Protein AF-A0A522ND34-F1 (afdb_monomer)

Solvent-accessible surface area (backbone atoms only — not comparable to full-atom values): 6426 Å² total; per-residue (Å²): 115,77,52,74,50,92,49,44,45,64,51,68,48,79,47,80,40,76,36,78,32,82,89,77,72,43,66,43,80,69,28,25,35,38,32,30,44,32,36,38,27,43,99,54,80,73,44,78,49,78,50,75,49,71,75,40,68,50,50,76,80,48,94,95,39,70,46,55,101,71,50,59,46,53,52,48,35,51,52,48,54,54,47,34,64,76,69,64,59,66,61,45,68,93,61,79,73,70,75,72,90,78,75,83,136

Radius of gyration: 18.34 Å; Cα contacts (8 Å, |Δi|>4): 161; chains: 1; bounding box: 63×21×41 Å

Nearest PDB structures (foldseek):
  6kgw-assembly1_A  TM=7.312E-01  e=8.233E-05  Mycobacterium tuberculosis H37Rv
  6kgu-assembly1_A  TM=7.080E-01  e=2.213E-04  Mycobacterium tuberculosis H37Rv
  6kgh-assembly1_A  TM=7.308E-01  e=3.523E-04  Mycobacterium tuberculosis H37Rv
  8bh1-assembly1_B  TM=7.938E-01  e=4.398E-02  Pseudomonas aeruginosa PAO1
  4kqr-assembly1_A  TM=7.045E-01  e=1.297E-02  Pseudomonas aeruginosa PAO1

Sequence (105 aa):
AATRIPGYLVGGKTGTAQIWDPKANDWMPNTLNLSFVGFVGQDQPQAIIALRLTHVTPKVLGQGVLDYPIGHDALFRRIAVDTIAALGIPPQGPGPSGPTASGQP

Secondary structure (DSSP, 8-state):
-TT--TTSEEEEEEEEEEEEETTTTEEEEEEEEEEEEEEEESSSEEEEEEEEEEEE--EEEETTEEE-SS-HHHHHHHHHHHHHHHHT-PPPP----S-------

Foldseek 3Di:
DLQDDPLKDKDWDKDKAFDQDVVVRGTDPQFIKIWIWIAIAAPDGPDIDIDIDGRFRFDDPDDVDTHGPDDNSNVNNV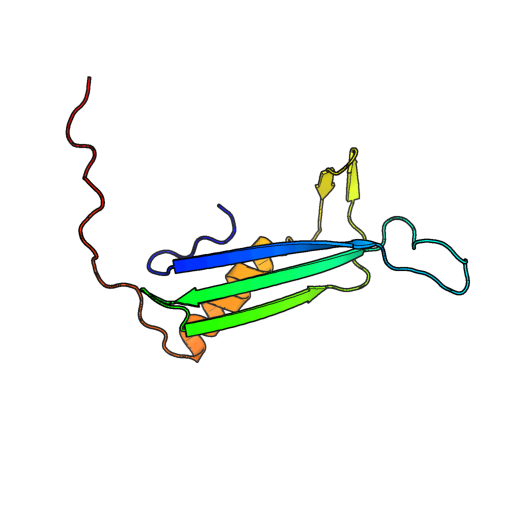VNVVVCVVVVGDGHDPDPPPDDPPDDD

Mean predicted aligned error: 7.37 Å

Structure (mmCIF, N/CA/C/O backbone):
data_AF-A0A522ND34-F1
#
_entry.id   AF-A0A522ND34-F1
#
loop_
_atom_site.group_PDB
_atom_site.id
_atom_site.type_symbol
_atom_site.label_atom_id
_atom_site.label_alt_id
_atom_site.label_comp_id
_atom_site.label_asym_id
_atom_site.label_entity_id
_atom_site.label_seq_id
_atom_site.pdbx_PDB_ins_code
_atom_site.Cartn_x
_atom_site.Cartn_y
_atom_site.Cartn_z
_atom_site.occupancy
_atom_site.B_iso_or_equiv
_atom_site.auth_seq_id
_atom_site.auth_comp_id
_atom_site.auth_asym_id
_atom_site.auth_atom_id
_atom_site.pdbx_PDB_model_num
ATOM 1 N N . ALA A 1 1 ? -14.475 0.864 -3.672 1.00 54.78 1 ALA A N 1
ATOM 2 C CA . ALA A 1 1 ? -13.145 1.483 -3.497 1.00 54.78 1 ALA A CA 1
ATOM 3 C C . ALA A 1 1 ? -12.223 0.447 -2.865 1.00 54.78 1 ALA A C 1
ATOM 5 O O . ALA A 1 1 ? -12.505 0.019 -1.752 1.00 54.78 1 ALA A O 1
ATOM 6 N N . ALA A 1 2 ? -11.221 -0.046 -3.593 1.00 75.31 2 ALA A N 1
ATOM 7 C CA . ALA A 1 2 ? -10.505 -1.294 -3.298 1.00 75.31 2 ALA A CA 1
ATOM 8 C C . ALA A 1 2 ? -9.767 -1.363 -1.941 1.00 75.31 2 ALA A C 1
ATOM 10 O O . ALA A 1 2 ? -9.433 -2.449 -1.477 1.00 75.31 2 ALA A O 1
ATOM 11 N N . THR A 1 3 ? -9.589 -0.230 -1.260 1.00 87.31 3 THR A N 1
ATOM 12 C CA . THR A 1 3 ? -8.953 -0.128 0.064 1.00 87.31 3 THR A CA 1
ATOM 13 C C . THR A 1 3 ? -9.934 -0.021 1.235 1.00 87.31 3 THR A C 1
ATOM 15 O O . THR A 1 3 ? -9.504 0.035 2.382 1.00 87.31 3 THR A O 1
ATOM 18 N N . ARG A 1 4 ? -11.253 -0.000 0.990 1.00 91.31 4 ARG A N 1
ATOM 19 C CA . ARG A 1 4 ? -12.262 0.171 2.050 1.00 91.31 4 ARG A CA 1
ATOM 20 C C . ARG A 1 4 ? -12.248 -1.002 3.039 1.00 91.31 4 ARG A C 1
ATOM 22 O O . ARG A 1 4 ? -12.373 -2.166 2.642 1.00 91.31 4 ARG A O 1
ATOM 29 N N . ILE A 1 5 ? -12.215 -0.673 4.330 1.00 94.75 5 ILE A N 1
ATOM 30 C CA . ILE A 1 5 ? -12.387 -1.612 5.443 1.00 94.75 5 ILE A CA 1
ATOM 31 C C . ILE A 1 5 ? -13.608 -1.145 6.255 1.00 94.75 5 ILE A C 1
ATOM 33 O O . ILE A 1 5 ? -13.587 -0.033 6.780 1.00 94.75 5 ILE A O 1
ATOM 37 N N . PRO A 1 6 ? -14.711 -1.917 6.306 1.00 92.69 6 PRO A N 1
ATOM 38 C CA . PRO A 1 6 ? -15.898 -1.530 7.068 1.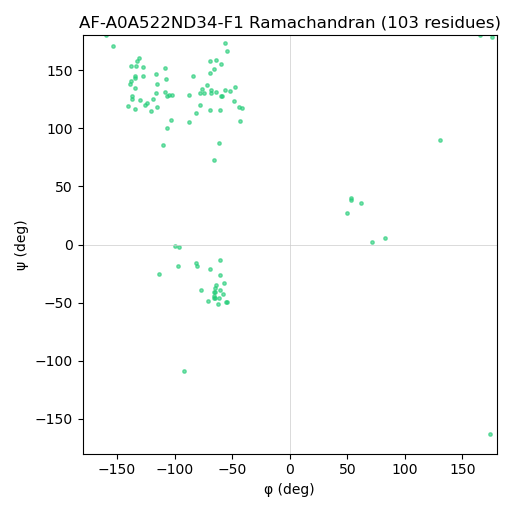00 92.69 6 PRO A CA 1
ATOM 39 C C . PRO A 1 6 ? -15.567 -1.272 8.542 1.00 92.69 6 PRO A C 1
ATOM 41 O O . PRO A 1 6 ? -14.893 -2.088 9.159 1.00 92.69 6 PRO A O 1
ATOM 44 N N . GLY A 1 7 ? -16.057 -0.159 9.090 1.00 93.25 7 GLY A N 1
ATOM 45 C CA . GLY A 1 7 ? -15.817 0.218 10.486 1.00 93.25 7 GLY A CA 1
ATOM 46 C C . GLY A 1 7 ? -14.479 0.914 10.744 1.00 93.25 7 GLY A C 1
ATOM 47 O O . GLY A 1 7 ? -14.178 1.181 11.895 1.00 93.25 7 GLY A O 1
ATOM 48 N N . TYR A 1 8 ? -13.682 1.233 9.721 1.00 95.44 8 TYR A N 1
ATOM 49 C CA . TYR A 1 8 ? -12.401 1.923 9.898 1.00 95.44 8 TYR A CA 1
ATOM 50 C C . TYR A 1 8 ? -12.251 3.064 8.894 1.00 95.44 8 TYR A C 1
ATOM 52 O O . TYR A 1 8 ? -12.639 2.932 7.728 1.00 95.44 8 TYR A O 1
ATOM 60 N N . LEU A 1 9 ? -11.634 4.168 9.322 1.00 94.62 9 LEU A N 1
ATOM 61 C CA . LEU A 1 9 ? -11.093 5.141 8.383 1.00 94.62 9 LEU A CA 1
ATOM 62 C C . LEU A 1 9 ? -9.820 4.583 7.776 1.00 94.62 9 LEU A C 1
ATOM 64 O O . LEU A 1 9 ? -8.915 4.112 8.467 1.00 94.62 9 LEU A O 1
ATOM 68 N N . VAL A 1 10 ? -9.775 4.663 6.453 1.00 95.88 10 VAL A N 1
ATOM 69 C CA . VAL A 1 10 ? -8.628 4.273 5.652 1.00 95.88 10 VAL A CA 1
ATOM 70 C C 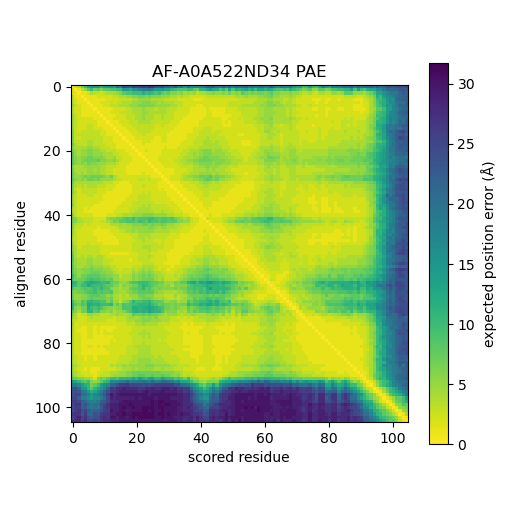. VAL A 1 10 ? -8.323 5.419 4.710 1.00 95.88 10 VAL A C 1
ATOM 72 O O . VAL A 1 10 ? -9.182 5.846 3.938 1.00 95.88 10 VAL A O 1
ATOM 75 N N . GLY A 1 11 ? -7.089 5.899 4.762 1.00 93.44 11 GLY A N 1
ATOM 76 C CA . GLY A 1 11 ? -6.574 6.902 3.845 1.00 93.44 11 GLY A CA 1
ATOM 77 C C . GLY A 1 11 ? -5.202 6.493 3.340 1.00 93.44 11 GLY A C 1
ATOM 78 O O . GLY A 1 11 ? -4.478 5.753 4.002 1.00 93.44 11 GLY A O 1
ATOM 79 N N . GLY A 1 12 ? -4.833 6.960 2.155 1.00 94.19 12 GLY A N 1
ATOM 80 C CA . GLY A 1 12 ? -3.503 6.705 1.627 1.00 94.19 12 GLY A CA 1
ATOM 81 C C . GLY A 1 12 ? -3.373 7.006 0.151 1.00 94.19 12 GLY A C 1
ATOM 82 O O . GLY A 1 12 ? -4.320 7.440 -0.511 1.00 94.19 12 GLY A O 1
ATOM 83 N N . LYS A 1 13 ? -2.165 6.781 -0.356 1.00 94.31 1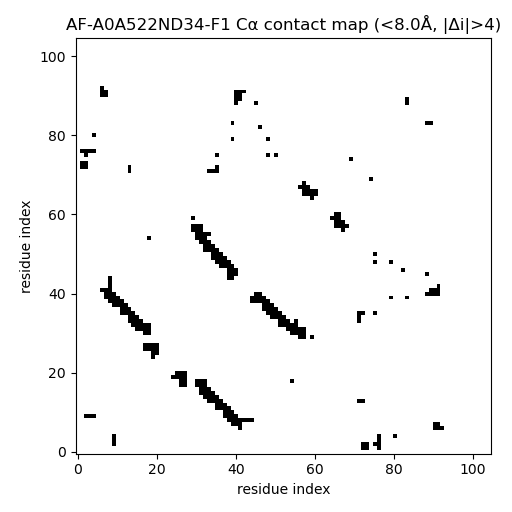3 LYS A N 1
ATOM 84 C CA . LYS A 1 13 ? -1.802 7.104 -1.724 1.00 94.31 13 LYS A CA 1
ATOM 85 C C . LYS A 1 13 ? -0.954 6.006 -2.343 1.00 94.31 13 LYS A C 1
ATOM 87 O O . LYS A 1 13 ? -0.026 5.475 -1.735 1.00 94.31 13 LYS A O 1
ATOM 92 N N . THR A 1 14 ? -1.285 5.718 -3.594 1.00 93.19 14 THR A N 1
ATOM 93 C CA . THR A 1 14 ? -0.527 4.844 -4.483 1.00 93.19 14 THR A CA 1
ATOM 94 C C . THR A 1 14 ? 0.602 5.616 -5.161 1.00 93.19 14 THR A C 1
ATOM 96 O O . THR A 1 14 ? 0.437 6.794 -5.511 1.00 93.19 14 THR A O 1
ATOM 99 N N . GLY A 1 15 ? 1.726 4.933 -5.368 1.00 91.81 15 GLY A N 1
ATOM 100 C CA . GLY A 1 15 ? 2.870 5.394 -6.142 1.00 91.81 15 GLY A CA 1
ATOM 101 C C . GLY A 1 15 ? 3.273 4.370 -7.202 1.00 91.81 15 GLY A C 1
ATOM 102 O O . GLY A 1 15 ? 3.163 3.156 -7.014 1.00 91.81 15 GLY A O 1
ATOM 103 N N . THR A 1 16 ? 3.728 4.871 -8.344 1.00 92.00 16 THR A N 1
ATOM 104 C CA . THR A 1 16 ? 4.234 4.074 -9.463 1.00 92.00 16 THR A CA 1
ATOM 105 C C . THR A 1 16 ? 5.431 4.811 -10.031 1.00 92.00 16 THR A C 1
ATOM 107 O O . THR A 1 16 ? 5.305 5.966 -10.428 1.00 92.00 16 THR A O 1
ATOM 110 N N . ALA A 1 17 ? 6.597 4.174 -10.007 1.00 93.94 17 ALA A N 1
ATOM 111 C CA . ALA A 1 17 ? 7.849 4.795 -10.410 1.00 93.94 17 ALA A CA 1
ATOM 112 C C . ALA A 1 17 ? 8.644 3.862 -11.318 1.00 93.94 17 ALA A C 1
ATOM 114 O O . ALA A 1 17 ? 8.804 2.678 -11.016 1.00 93.94 17 ALA A O 1
ATOM 115 N N . GLN A 1 18 ? 9.170 4.411 -12.409 1.00 94.62 18 GLN A N 1
ATOM 116 C CA . GLN A 1 18 ? 10.154 3.724 -13.238 1.00 94.62 18 GLN A CA 1
ATOM 117 C C . GLN A 1 18 ? 11.457 3.528 -12.453 1.00 94.62 18 GLN A C 1
ATOM 119 O O . GLN A 1 18 ? 11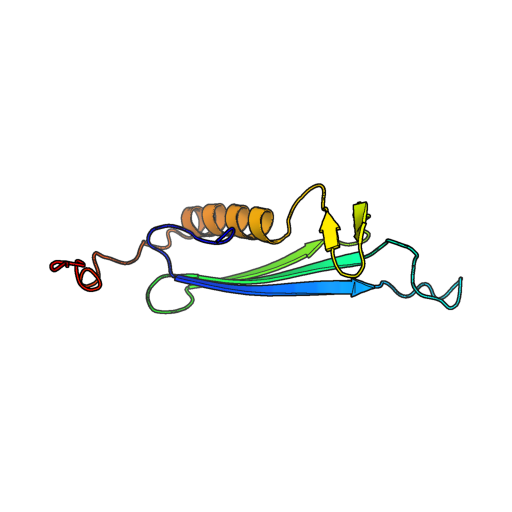.775 4.294 -11.539 1.00 94.62 18 GLN A O 1
ATOM 124 N N . ILE A 1 19 ? 12.193 2.470 -12.786 1.00 96.44 19 ILE A N 1
ATOM 125 C CA . ILE A 1 19 ? 13.484 2.155 -12.168 1.00 96.44 19 ILE A CA 1
ATOM 126 C C . ILE A 1 19 ? 14.589 2.576 -13.131 1.00 96.44 19 ILE A C 1
ATOM 128 O O . ILE A 1 19 ? 14.542 2.211 -14.299 1.00 96.44 19 ILE A O 1
ATOM 132 N N . TRP A 1 20 ? 15.563 3.351 -12.660 1.00 97.38 20 TRP A N 1
ATOM 133 C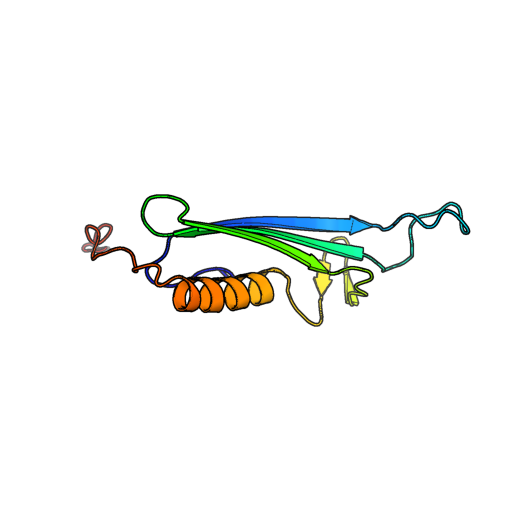 CA . TRP A 1 20 ? 16.733 3.722 -13.457 1.00 97.38 20 TRP A CA 1
ATOM 134 C C . TRP A 1 20 ? 17.731 2.558 -13.518 1.00 97.38 20 TRP A C 1
ATOM 136 O O . TRP A 1 20 ? 18.091 2.015 -12.469 1.00 97.38 20 TRP A O 1
ATOM 146 N N . ASP A 1 21 ? 18.192 2.192 -14.715 1.00 97.00 21 ASP A N 1
ATOM 147 C CA . ASP A 1 21 ? 19.298 1.257 -14.922 1.00 97.00 21 ASP A CA 1
ATOM 148 C C . ASP A 1 21 ? 20.579 2.027 -15.298 1.00 97.00 21 ASP A C 1
ATOM 150 O O . ASP A 1 21 ? 20.715 2.508 -16.427 1.00 97.00 21 ASP A O 1
ATOM 154 N N . PRO A 1 22 ? 21.566 2.123 -14.388 1.00 97.12 22 PRO A N 1
ATOM 155 C CA . PRO A 1 22 ? 22.804 2.838 -14.669 1.00 97.12 22 PRO A CA 1
ATOM 156 C C . PRO A 1 22 ? 23.692 2.137 -15.705 1.00 97.12 22 PRO A C 1
ATOM 158 O O . PRO A 1 22 ? 24.545 2.795 -16.292 1.00 97.12 22 PRO A O 1
ATOM 161 N N . LYS A 1 23 ? 23.529 0.826 -15.940 1.00 97.31 23 LYS A N 1
ATOM 162 C CA . LYS A 1 23 ? 24.311 0.093 -16.950 1.00 97.31 23 LYS A CA 1
ATOM 163 C C . LYS A 1 23 ? 23.802 0.378 -18.357 1.00 97.31 23 LYS A C 1
ATOM 165 O O . LYS A 1 23 ? 24.604 0.512 -19.274 1.00 97.31 23 LYS A O 1
ATOM 170 N N . ALA A 1 24 ? 22.484 0.466 -18.508 1.00 96.00 24 ALA A N 1
ATOM 171 C CA . ALA A 1 24 ? 21.843 0.842 -19.763 1.00 96.00 24 ALA A CA 1
ATOM 172 C C . ALA A 1 24 ? 21.816 2.366 -19.986 1.00 96.00 24 ALA A C 1
ATOM 174 O O . ALA A 1 24 ? 21.594 2.802 -21.111 1.00 96.00 24 ALA A O 1
ATOM 175 N N . ASN A 1 25 ? 22.061 3.162 -18.934 1.00 97.31 25 ASN A N 1
ATOM 176 C CA . ASN A 1 25 ? 21.885 4.618 -18.921 1.00 97.31 25 ASN A CA 1
ATOM 177 C C . ASN A 1 25 ? 20.475 5.033 -19.386 1.00 97.31 25 ASN A C 1
ATOM 179 O O . ASN A 1 25 ? 20.312 5.996 -20.136 1.00 97.31 25 ASN A O 1
ATOM 183 N N . ASP A 1 26 ? 19.469 4.270 -18.954 1.00 97.88 26 ASP A N 1
ATOM 184 C CA . ASP A 1 26 ? 18.064 4.454 -19.320 1.00 97.88 26 ASP A CA 1
ATOM 185 C C . ASP A 1 26 ? 17.135 3.903 -18.218 1.00 97.88 26 ASP A C 1
ATOM 187 O O . ASP A 1 26 ? 17.568 3.232 -17.275 1.00 97.88 26 ASP A O 1
ATOM 191 N N . TRP A 1 27 ? 15.836 4.172 -18.321 1.00 96.44 27 TRP A N 1
ATOM 192 C CA . TRP A 1 27 ? 14.811 3.547 -17.492 1.00 96.44 27 TRP A CA 1
ATOM 193 C C . TRP A 1 27 ? 14.614 2.078 -17.881 1.00 96.44 27 TRP A C 1
ATOM 195 O O . TRP A 1 27 ? 14.506 1.740 -19.057 1.00 96.44 27 TRP A O 1
ATOM 205 N N . MET A 1 28 ? 14.482 1.194 -16.890 1.00 95.44 28 MET A N 1
ATOM 206 C CA . MET A 1 28 ? 14.169 -0.212 -17.133 1.00 95.44 28 MET A CA 1
ATOM 207 C C . MET A 1 28 ? 12.831 -0.339 -17.886 1.00 95.44 28 MET A C 1
ATOM 209 O O . MET A 1 28 ? 11.810 0.188 -17.422 1.00 95.44 28 MET A O 1
ATOM 213 N N . PRO A 1 29 ? 12.787 -1.068 -19.015 1.00 91.31 29 PRO A N 1
ATOM 214 C CA . PRO A 1 29 ? 11.566 -1.216 -19.791 1.00 91.31 29 PRO A CA 1
ATOM 215 C C . PRO A 1 29 ? 10.543 -2.048 -19.014 1.00 91.31 29 PRO A C 1
ATOM 217 O O . PRO A 1 29 ? 10.854 -3.128 -18.509 1.00 91.31 29 PRO A O 1
ATOM 220 N N . ASN A 1 30 ? 9.309 -1.542 -18.920 1.00 88.06 30 ASN A N 1
ATOM 221 C CA . ASN A 1 30 ? 8.163 -2.222 -18.298 1.00 88.06 30 ASN A CA 1
ATOM 222 C C . ASN A 1 30 ? 8.437 -2.797 -16.894 1.00 88.06 30 ASN A C 1
ATOM 224 O O . ASN A 1 30 ? 7.801 -3.765 -16.489 1.00 88.06 30 ASN A O 1
ATOM 228 N N . THR A 1 31 ? 9.377 -2.206 -16.153 1.00 92.44 31 THR A N 1
ATOM 229 C CA . THR A 1 31 ? 9.776 -2.656 -14.818 1.00 92.44 31 THR A CA 1
ATOM 230 C C . THR A 1 31 ? 9.656 -1.488 -13.852 1.00 92.44 31 THR A C 1
ATOM 232 O O . THR A 1 31 ? 10.279 -0.442 -14.038 1.00 92.44 31 THR A O 1
ATOM 235 N N . LEU A 1 32 ? 8.823 -1.650 -12.826 1.00 92.69 32 LEU A N 1
ATOM 236 C CA . LEU A 1 32 ? 8.389 -0.552 -11.967 1.00 92.69 32 LEU A CA 1
ATOM 237 C C . LEU A 1 32 ? 8.608 -0.863 -10.485 1.00 92.69 32 LEU A C 1
ATOM 239 O O . LEU A 1 32 ? 8.549 -2.009 -10.036 1.00 92.69 32 LEU A O 1
ATOM 243 N N . ASN A 1 33 ? 8.791 0.198 -9.706 1.00 93.88 33 ASN A N 1
ATOM 244 C CA . ASN A 1 33 ? 8.481 0.196 -8.286 1.00 93.88 33 ASN A CA 1
ATOM 245 C C . ASN A 1 33 ? 7.014 0.592 -8.100 1.00 93.88 33 ASN A C 1
ATOM 247 O O . ASN A 1 33 ? 6.583 1.640 -8.585 1.00 93.88 33 ASN A O 1
ATOM 251 N N . LEU A 1 34 ? 6.273 -0.209 -7.340 1.00 93.00 34 LEU A N 1
ATOM 252 C CA . LEU A 1 34 ? 4.946 0.148 -6.847 1.00 93.00 34 LEU A CA 1
ATOM 253 C C . LEU A 1 34 ? 5.026 0.433 -5.356 1.00 93.00 34 LEU A C 1
ATOM 255 O O . LEU A 1 34 ? 5.734 -0.257 -4.622 1.00 93.00 34 LEU A O 1
ATOM 259 N N . SER A 1 35 ? 4.273 1.422 -4.897 1.00 94.06 35 SER A N 1
ATOM 260 C CA . SER A 1 35 ? 4.147 1.710 -3.476 1.00 94.06 35 SER A CA 1
ATOM 261 C C . SER A 1 35 ? 2.716 2.034 -3.086 1.00 94.06 35 SER A C 1
ATOM 263 O O . SER A 1 35 ? 1.911 2.513 -3.888 1.00 94.06 35 SER A O 1
ATOM 265 N N . PHE A 1 36 ? 2.415 1.777 -1.820 1.00 95.56 36 PHE A N 1
ATOM 266 C CA . PHE A 1 36 ? 1.240 2.307 -1.152 1.00 95.56 36 PHE A CA 1
ATOM 267 C C . PHE A 1 36 ? 1.668 2.769 0.235 1.00 95.56 36 PHE A C 1
ATOM 269 O O . PHE A 1 36 ? 2.224 1.985 1.005 1.00 95.56 36 PHE A O 1
ATOM 276 N N . VAL A 1 37 ? 1.396 4.031 0.555 1.00 97.31 37 VAL A N 1
ATOM 277 C CA . VAL A 1 37 ? 1.548 4.556 1.914 1.00 97.31 37 VAL A CA 1
ATOM 278 C C . VAL A 1 37 ? 0.187 5.025 2.391 1.00 97.31 37 VAL A C 1
ATOM 280 O O . VAL A 1 37 ? -0.476 5.815 1.7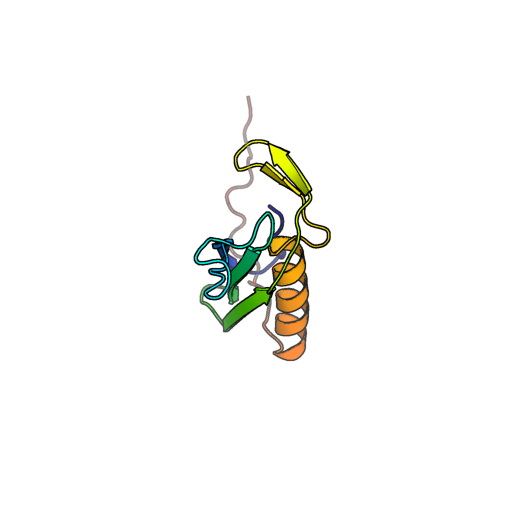16 1.00 97.31 37 VAL A O 1
ATOM 283 N N . GLY A 1 38 ? -0.253 4.517 3.534 1.00 96.44 38 GLY A N 1
ATOM 284 C CA . GLY A 1 38 ? -1.562 4.837 4.079 1.00 96.44 38 GLY A CA 1
ATOM 285 C C . GLY A 1 38 ? -1.666 4.565 5.565 1.00 96.44 38 GLY A C 1
ATOM 286 O O . GLY A 1 38 ? -0.714 4.114 6.198 1.00 96.44 38 GLY A O 1
ATOM 287 N N . PHE A 1 39 ? -2.841 4.841 6.109 1.00 97.19 39 PHE A N 1
ATOM 288 C CA . PHE A 1 39 ? -3.163 4.614 7.506 1.00 97.19 39 PHE A CA 1
ATOM 289 C C . PHE A 1 39 ? -4.483 3.863 7.665 1.00 97.19 39 PHE A C 1
ATOM 291 O O . PHE A 1 39 ? -5.328 3.857 6.764 1.00 97.19 39 PHE A O 1
ATOM 298 N N . VAL A 1 40 ? -4.656 3.272 8.845 1.00 97.25 40 VAL A N 1
ATOM 299 C CA . VAL A 1 40 ? -5.925 2.723 9.322 1.00 97.25 40 VAL A CA 1
ATOM 300 C C . VAL A 1 40 ? -6.181 3.154 10.766 1.00 97.25 40 VAL A C 1
ATOM 302 O O . VAL A 1 40 ? -5.242 3.299 11.555 1.00 97.25 40 VAL A O 1
ATOM 305 N N . GLY A 1 41 ? -7.444 3.391 11.105 1.00 95.31 41 GLY A N 1
ATOM 306 C CA . GLY A 1 41 ? -7.854 3.733 12.463 1.00 95.31 41 GLY A CA 1
ATOM 307 C C . GLY A 1 41 ? -9.330 4.099 12.574 1.00 95.31 41 GLY A C 1
ATOM 308 O O . GLY A 1 41 ? -10.128 3.793 11.685 1.00 95.31 41 GLY A O 1
ATOM 309 N N . GLN A 1 42 ? -9.675 4.746 13.682 1.00 90.94 42 GLN A N 1
ATOM 310 C CA . GLN A 1 42 ? -11.015 5.239 13.983 1.00 90.94 42 GLN A CA 1
ATOM 311 C C . GLN A 1 42 ? -11.188 6.681 13.516 1.00 90.94 42 GLN A C 1
ATOM 313 O O . GLN A 1 42 ? -11.307 6.908 12.326 1.00 90.94 42 GLN A O 1
ATOM 318 N N . ASP A 1 43 ? -11.262 7.648 14.422 1.00 88.06 43 ASP A N 1
ATOM 319 C CA . ASP A 1 43 ? -11.298 9.090 14.160 1.00 88.06 43 ASP A CA 1
ATOM 320 C C . ASP A 1 43 ? -9.899 9.675 13.896 1.00 88.06 43 ASP A C 1
ATOM 322 O O . ASP A 1 43 ? -9.770 10.725 13.267 1.00 88.06 43 ASP A O 1
ATOM 326 N N . GLN A 1 44 ? -8.854 8.955 14.306 1.00 92.31 44 GLN A N 1
ATOM 327 C CA . GLN A 1 44 ? -7.451 9.283 14.077 1.00 92.31 44 GLN A CA 1
ATOM 328 C C . GLN A 1 44 ? -6.646 8.072 13.562 1.00 92.31 44 GLN A C 1
ATOM 330 O O . GLN A 1 44 ? -7.039 6.922 13.789 1.00 92.31 44 GLN A O 1
ATOM 335 N N . PRO A 1 45 ? -5.502 8.293 12.883 1.00 95.94 45 PRO A N 1
ATOM 336 C CA . PRO A 1 45 ? -4.595 7.216 12.494 1.00 95.94 45 PRO A CA 1
ATOM 337 C C . PRO A 1 45 ? -4.074 6.437 13.710 1.00 95.94 45 PRO A C 1
ATOM 339 O O . PRO A 1 45 ? -3.522 7.028 14.634 1.00 95.94 45 PRO A O 1
ATOM 342 N N . GLN A 1 46 ? -4.203 5.110 13.687 1.00 97.31 46 GLN A N 1
ATOM 343 C CA . GLN A 1 46 ? -3.686 4.218 14.740 1.00 97.31 46 GLN A CA 1
ATOM 344 C C . GLN A 1 46 ? -2.548 3.327 14.236 1.00 97.31 46 GLN A C 1
ATOM 346 O O . GLN A 1 46 ? -1.686 2.928 15.012 1.00 97.31 46 GLN A O 1
ATOM 351 N N . ALA A 1 47 ? -2.507 3.056 12.931 1.00 98.06 47 ALA A N 1
ATOM 352 C CA . ALA A 1 47 ? -1.370 2.429 12.277 1.00 98.06 47 ALA A CA 1
ATOM 353 C C . ALA A 1 47 ? -1.087 3.104 10.933 1.00 98.06 47 ALA A C 1
ATOM 355 O O . ALA A 1 47 ? -2.014 3.438 10.191 1.00 98.06 47 ALA A O 1
ATOM 356 N N . ILE A 1 48 ? 0.199 3.270 10.618 1.00 98.06 48 ILE A N 1
ATOM 357 C CA . ILE A 1 48 ? 0.695 3.698 9.307 1.00 98.06 48 ILE A CA 1
ATOM 358 C C . ILE A 1 48 ? 1.359 2.491 8.654 1.00 98.06 48 ILE A C 1
ATOM 360 O O . ILE A 1 48 ? 2.178 1.813 9.270 1.00 98.06 48 ILE A O 1
ATOM 364 N N . ILE A 1 49 ? 1.011 2.231 7.400 1.00 98.06 49 ILE A N 1
ATOM 365 C CA . ILE A 1 49 ? 1.518 1.107 6.621 1.00 98.06 49 ILE A CA 1
ATOM 366 C C . ILE A 1 49 ? 2.141 1.672 5.350 1.00 98.06 49 ILE A C 1
ATOM 368 O O . ILE A 1 49 ? 1.479 2.350 4.560 1.00 98.06 49 ILE A O 1
ATOM 372 N N . ALA A 1 50 ? 3.421 1.371 5.155 1.00 97.25 50 ALA A N 1
ATOM 373 C CA . ALA A 1 50 ? 4.144 1.640 3.925 1.00 97.25 50 ALA A CA 1
ATOM 374 C C . ALA A 1 50 ? 4.552 0.305 3.303 1.00 97.25 50 ALA A C 1
ATOM 376 O O . ALA A 1 50 ? 5.306 -0.459 3.901 1.00 97.25 50 ALA A O 1
ATOM 377 N N . LEU A 1 51 ? 4.058 0.029 2.099 1.00 95.00 51 LEU A N 1
ATOM 378 C CA . LEU A 1 51 ? 4.474 -1.126 1.314 1.00 95.00 51 LEU A CA 1
ATOM 379 C C . LEU A 1 51 ? 5.147 -0.675 0.026 1.00 95.00 51 LEU A C 1
ATOM 381 O O . LEU A 1 51 ? 4.775 0.334 -0.582 1.00 95.00 51 LEU A O 1
ATOM 385 N N . ARG A 1 52 ? 6.128 -1.467 -0.398 1.00 94.06 52 ARG A N 1
ATOM 386 C CA . ARG A 1 52 ? 6.830 -1.307 -1.664 1.00 94.06 52 ARG A CA 1
ATOM 387 C C . ARG A 1 52 ? 6.999 -2.671 -2.317 1.00 94.06 52 ARG A C 1
ATOM 389 O O . ARG A 1 52 ? 7.531 -3.587 -1.699 1.00 94.06 52 ARG A O 1
ATOM 396 N N . LEU A 1 53 ? 6.592 -2.769 -3.575 1.00 92.88 53 LEU A N 1
ATOM 397 C CA . LEU A 1 53 ? 6.902 -3.886 -4.458 1.00 92.88 53 LEU A CA 1
ATOM 398 C C . LEU A 1 53 ? 7.942 -3.399 -5.466 1.00 92.88 53 LEU A C 1
ATOM 400 O O . LEU A 1 53 ? 7.763 -2.345 -6.081 1.00 92.88 53 LEU A O 1
ATOM 404 N N . THR A 1 54 ? 9.047 -4.126 -5.602 1.00 93.44 54 THR A N 1
ATOM 405 C CA . THR A 1 54 ? 10.150 -3.759 -6.498 1.00 93.44 54 THR A CA 1
ATOM 406 C C . THR A 1 54 ? 10.191 -4.690 -7.698 1.00 93.44 54 THR A C 1
ATOM 408 O O . THR A 1 54 ? 9.771 -5.840 -7.604 1.00 93.44 54 THR A O 1
ATOM 411 N N . HIS A 1 55 ? 10.691 -4.179 -8.824 1.00 93.50 55 HIS A N 1
ATOM 412 C CA . HIS A 1 55 ? 10.827 -4.927 -10.078 1.00 93.50 55 HIS A CA 1
ATOM 413 C C . HIS A 1 55 ? 9.526 -5.605 -10.543 1.00 93.50 55 HIS A C 1
ATOM 415 O O . HIS A 1 55 ? 9.540 -6.724 -11.049 1.00 93.50 55 HIS A O 1
ATOM 421 N N . VAL A 1 56 ? 8.388 -4.928 -10.369 1.00 92.25 56 VAL A N 1
ATOM 422 C CA . VAL A 1 56 ? 7.099 -5.428 -10.856 1.00 92.25 56 VAL A CA 1
ATOM 423 C C . VAL A 1 56 ? 7.020 -5.215 -12.361 1.00 92.25 56 VAL A C 1
ATOM 425 O O . VAL A 1 56 ? 7.305 -4.120 -12.847 1.00 92.25 56 VAL A O 1
ATOM 428 N N . THR A 1 57 ? 6.582 -6.244 -13.079 1.00 92.06 57 THR A N 1
ATOM 429 C CA . THR A 1 57 ? 6.402 -6.241 -14.533 1.00 92.06 57 THR A CA 1
ATOM 430 C C . THR A 1 57 ? 4.908 -6.281 -14.885 1.00 92.06 57 THR A C 1
ATOM 432 O O . THR A 1 57 ? 4.336 -7.360 -15.053 1.00 92.06 57 THR A O 1
ATOM 435 N N . PRO A 1 58 ? 4.212 -5.126 -14.934 1.00 90.25 58 PRO A N 1
ATOM 436 C CA . PRO A 1 58 ? 2.797 -5.099 -15.288 1.00 90.25 58 PRO A CA 1
ATOM 437 C C . PRO A 1 58 ? 2.568 -5.456 -16.754 1.00 90.25 58 PRO A C 1
ATOM 439 O O . PRO A 1 58 ? 3.416 -5.228 -17.620 1.00 90.25 58 PRO A O 1
ATOM 442 N N . LYS A 1 59 ? 1.351 -5.903 -17.054 1.00 90.12 59 LYS A N 1
ATOM 443 C CA . LYS A 1 59 ? 0.852 -5.915 -18.422 1.00 90.12 59 LYS A CA 1
ATOM 444 C C . LYS A 1 59 ? 0.427 -4.495 -18.797 1.00 90.12 59 LYS A C 1
ATOM 446 O O . LYS A 1 59 ? -0.453 -3.908 -18.168 1.00 90.12 59 LYS A O 1
ATOM 451 N N . VAL A 1 60 ? 1.050 -3.941 -19.832 1.00 87.75 60 VAL A N 1
ATOM 452 C CA . VAL A 1 60 ? 0.689 -2.623 -20.367 1.00 87.75 60 VAL A CA 1
ATOM 453 C C . VAL A 1 60 ? -0.518 -2.788 -21.286 1.00 87.75 60 VAL A C 1
ATOM 455 O O . VAL A 1 60 ? -0.422 -3.438 -22.325 1.00 87.75 60 VAL A O 1
ATOM 458 N N . LEU A 1 61 ? -1.662 -2.231 -20.888 1.00 88.12 61 LEU A N 1
ATOM 459 C CA . LEU A 1 61 ? -2.902 -2.264 -21.675 1.00 88.12 61 LEU A CA 1
ATOM 460 C C . LEU A 1 61 ? -3.105 -0.983 -22.499 1.00 88.12 61 LEU A C 1
ATOM 462 O O . LEU A 1 61 ? -3.874 -0.979 -23.454 1.00 88.12 61 LEU A O 1
ATOM 466 N N . GLY A 1 62 ? -2.415 0.098 -22.135 1.00 86.56 62 GLY A N 1
ATOM 467 C CA . GLY A 1 62 ? -2.450 1.395 -22.805 1.00 86.56 62 GLY A CA 1
ATOM 468 C C . GLY A 1 62 ? -1.622 2.428 -22.041 1.00 86.56 62 GLY A C 1
ATOM 469 O O . GLY A 1 62 ? -1.066 2.129 -20.982 1.00 86.56 62 GLY A O 1
ATOM 470 N N . GLN A 1 63 ? -1.542 3.658 -22.553 1.00 81.31 63 GLN A N 1
ATOM 471 C CA . GLN A 1 63 ? -0.798 4.728 -21.886 1.00 81.31 63 GLN A CA 1
ATOM 472 C C . GLN A 1 63 ? -1.393 5.008 -20.498 1.00 81.31 63 GLN A C 1
ATOM 474 O O . GLN A 1 63 ? -2.545 5.414 -20.379 1.00 81.31 63 GLN A O 1
ATOM 479 N N . GLY A 1 64 ? -0.609 4.767 -19.444 1.00 79.00 64 GLY A N 1
ATOM 480 C CA . GLY A 1 64 ? -1.059 4.911 -18.054 1.00 79.00 64 GLY A CA 1
ATOM 481 C C . GLY A 1 64 ? -2.047 3.837 -17.574 1.00 79.00 64 GLY A C 1
ATOM 482 O O . GLY A 1 64 ? -2.480 3.896 -16.426 1.00 79.00 64 GLY A O 1
ATOM 483 N N . VAL A 1 65 ? -2.383 2.848 -18.410 1.00 85.19 65 VAL A N 1
ATOM 484 C CA . VAL A 1 65 ? -3.281 1.739 -18.062 1.00 85.19 65 VAL A CA 1
ATOM 485 C C . VAL A 1 65 ? -2.446 0.477 -17.879 1.00 85.19 65 VAL A C 1
ATOM 487 O O . VAL A 1 65 ? -2.022 -0.164 -18.843 1.00 85.19 65 VAL A O 1
ATOM 490 N N . LEU A 1 66 ? -2.191 0.150 -16.615 1.00 87.38 66 LEU A N 1
ATOM 491 C CA . LEU A 1 66 ? -1.339 -0.957 -16.196 1.00 87.38 66 LEU A CA 1
ATOM 492 C C . LEU A 1 66 ? -2.171 -1.986 -15.437 1.00 87.38 66 LEU A C 1
ATOM 494 O O . LEU A 1 66 ? -2.896 -1.635 -14.508 1.00 87.38 66 LEU A O 1
ATOM 498 N N . ASP A 1 67 ? -2.038 -3.244 -15.837 1.00 87.06 67 ASP A N 1
ATOM 499 C CA . ASP A 1 67 ? -2.631 -4.387 -15.157 1.00 87.06 67 ASP A CA 1
ATOM 500 C C . ASP A 1 67 ? -1.545 -5.144 -14.386 1.00 87.06 67 ASP A C 1
ATOM 502 O O . ASP A 1 67 ? -0.476 -5.461 -14.919 1.00 87.06 67 ASP A O 1
ATOM 506 N N . TYR A 1 68 ? -1.805 -5.384 -13.105 1.00 83.88 68 TYR A N 1
ATOM 507 C CA . TYR A 1 68 ? -0.842 -5.941 -12.164 1.00 83.88 68 TYR A CA 1
ATOM 508 C C . TYR A 1 68 ? -1.326 -7.312 -11.691 1.00 83.88 68 TYR A C 1
ATOM 510 O O . TYR A 1 68 ? -2.489 -7.432 -11.311 1.00 83.88 68 TYR A O 1
ATOM 518 N N . PRO A 1 69 ? -0.440 -8.321 -11.576 1.00 72.56 69 PRO A N 1
ATOM 519 C CA . PRO A 1 69 ? -0.811 -9.610 -10.988 1.00 72.56 69 PRO A CA 1
ATOM 520 C C . PRO A 1 69 ? -1.368 -9.473 -9.562 1.00 72.56 69 PRO A C 1
ATOM 522 O O . PRO A 1 69 ? -2.242 -10.231 -9.150 1.00 72.56 69 PRO A O 1
ATOM 525 N N . ILE A 1 70 ? -0.853 -8.494 -8.806 1.00 77.25 70 ILE A N 1
ATOM 526 C CA . ILE A 1 70 ? -1.318 -8.115 -7.470 1.00 77.25 70 ILE A CA 1
ATOM 527 C C . ILE A 1 70 ? -1.411 -6.587 -7.416 1.00 77.25 70 ILE A C 1
ATOM 529 O O . ILE A 1 70 ? -0.397 -5.894 -7.521 1.00 77.25 70 ILE A O 1
ATOM 533 N N . GLY A 1 71 ? -2.622 -6.061 -7.226 1.00 81.50 71 GLY A N 1
ATOM 534 C CA . GLY A 1 71 ? -2.850 -4.633 -7.007 1.00 81.50 71 GLY A CA 1
ATOM 535 C C . GLY A 1 71 ? -2.307 -4.172 -5.651 1.00 81.50 71 GLY A C 1
ATOM 536 O O . GLY A 1 71 ? -2.541 -4.808 -4.618 1.00 81.50 71 GLY A O 1
ATOM 537 N N . HIS A 1 72 ? -1.577 -3.054 -5.636 1.00 84.62 72 HIS A N 1
ATOM 538 C CA . HIS A 1 72 ? -1.026 -2.461 -4.408 1.00 84.62 72 HIS A CA 1
ATOM 539 C C . HIS A 1 72 ? -2.114 -2.053 -3.397 1.00 84.62 72 HIS A C 1
ATOM 541 O O . HIS A 1 72 ? -1.879 -2.033 -2.194 1.00 84.62 72 HIS A O 1
ATOM 547 N N . ASP A 1 73 ? -3.314 -1.766 -3.885 1.00 88.19 73 ASP A N 1
ATOM 548 C CA . ASP A 1 73 ? -4.532 -1.453 -3.148 1.00 88.19 73 ASP A CA 1
ATOM 549 C C . ASP A 1 73 ? -5.099 -2.682 -2.427 1.00 88.19 73 ASP A C 1
ATOM 551 O O . ASP A 1 73 ? -5.364 -2.627 -1.223 1.00 88.19 73 ASP A O 1
ATOM 555 N N . ALA A 1 74 ? -5.227 -3.808 -3.133 1.00 88.69 74 ALA A N 1
ATOM 556 C CA . ALA A 1 74 ? -5.689 -5.065 -2.552 1.00 88.69 74 ALA A CA 1
ATOM 557 C C . ALA A 1 74 ? -4.691 -5.602 -1.514 1.00 88.69 74 ALA A C 1
ATOM 559 O O . ALA A 1 74 ? -5.094 -6.052 -0.436 1.00 88.69 74 ALA A O 1
ATOM 560 N N . LEU A 1 75 ? -3.390 -5.500 -1.808 1.00 92.38 75 LEU A N 1
ATOM 561 C CA . LEU A 1 75 ? -2.335 -5.894 -0.879 1.00 92.38 75 LEU A CA 1
ATOM 562 C C . LEU A 1 75 ? -2.316 -5.006 0.370 1.00 92.38 75 LEU A C 1
ATOM 564 O O . LEU A 1 75 ? -2.282 -5.532 1.482 1.00 92.38 75 LEU A O 1
ATOM 568 N N . PHE A 1 76 ? -2.408 -3.680 0.208 1.00 95.25 76 PHE A N 1
ATOM 569 C CA . PHE A 1 76 ? -2.527 -2.758 1.338 1.00 95.25 76 PHE A CA 1
ATOM 570 C C . PHE A 1 76 ? -3.717 -3.128 2.221 1.00 95.25 76 PHE A C 1
ATOM 572 O O . PHE A 1 76 ? -3.562 -3.270 3.431 1.00 95.25 76 PHE A O 1
ATOM 579 N N . ARG A 1 77 ? -4.899 -3.339 1.623 1.00 95.00 77 ARG A N 1
ATOM 580 C CA . ARG A 1 77 ? -6.110 -3.700 2.369 1.00 95.00 77 ARG A CA 1
ATOM 581 C C . ARG A 1 77 ? -5.911 -4.978 3.178 1.00 95.00 77 ARG A C 1
ATOM 583 O O . ARG A 1 77 ? -6.347 -5.035 4.324 1.00 95.00 77 ARG A O 1
ATOM 590 N N . ARG A 1 78 ? -5.267 -5.996 2.600 1.00 95.25 78 ARG A N 1
ATOM 591 C CA . ARG A 1 78 ? -4.981 -7.249 3.307 1.00 95.25 78 ARG A CA 1
ATOM 592 C C . ARG A 1 78 ? -4.074 -7.014 4.514 1.00 95.25 78 ARG A C 1
ATOM 594 O O . ARG A 1 78 ? -4.443 -7.402 5.616 1.00 95.25 78 ARG A O 1
ATOM 601 N N . ILE A 1 79 ? -2.948 -6.328 4.319 1.00 96.69 79 ILE A N 1
ATOM 602 C CA . ILE A 1 79 ? -2.005 -6.019 5.404 1.00 96.69 79 ILE A CA 1
ATOM 603 C C . ILE A 1 79 ? -2.683 -5.169 6.484 1.00 96.69 79 ILE A C 1
ATOM 605 O O . ILE A 1 79 ? -2.470 -5.406 7.668 1.00 96.69 79 ILE A O 1
ATOM 609 N N . ALA A 1 80 ? -3.532 -4.215 6.103 1.00 97.38 80 ALA A N 1
ATOM 610 C CA . ALA A 1 80 ? -4.264 -3.377 7.044 1.00 97.38 80 ALA A CA 1
ATOM 611 C C . ALA A 1 80 ? -5.263 -4.174 7.896 1.00 97.38 80 ALA A C 1
ATOM 613 O O . ALA A 1 80 ? -5.329 -3.944 9.099 1.00 97.38 80 ALA A O 1
ATOM 614 N N . VAL A 1 81 ? -5.990 -5.137 7.316 1.00 97.19 81 VAL A N 1
ATOM 615 C CA . VAL A 1 81 ? -6.866 -6.048 8.079 1.00 97.19 81 VAL A CA 1
ATOM 616 C C . VAL A 1 81 ? -6.057 -6.882 9.071 1.00 97.19 81 VAL A C 1
ATOM 618 O O . VAL A 1 81 ? -6.424 -6.965 10.242 1.00 97.19 81 VAL A O 1
ATOM 621 N N . ASP A 1 82 ? -4.931 -7.443 8.628 1.00 98.00 82 ASP A N 1
ATOM 622 C CA . ASP A 1 82 ? -4.061 -8.240 9.495 1.00 98.00 82 ASP A CA 1
ATOM 623 C C . ASP A 1 82 ? -3.448 -7.364 10.612 1.00 98.00 82 ASP A C 1
ATOM 625 O O . ASP A 1 82 ? -3.373 -7.782 11.765 1.00 98.00 82 ASP A O 1
ATOM 629 N N . THR A 1 83 ? -3.102 -6.109 10.307 1.00 98.12 83 THR A N 1
ATOM 630 C CA . THR A 1 83 ? -2.592 -5.121 11.276 1.00 98.12 83 THR A CA 1
ATOM 631 C C . THR A 1 83 ? -3.647 -4.736 12.312 1.00 98.12 83 THR A C 1
ATOM 633 O O . THR A 1 83 ? -3.344 -4.699 13.501 1.00 98.12 83 THR A O 1
ATOM 636 N N . ILE A 1 84 ? -4.891 -4.483 11.887 1.00 97.81 84 ILE A N 1
ATOM 637 C CA . ILE A 1 84 ? -6.022 -4.215 12.788 1.00 97.81 84 ILE A CA 1
ATOM 638 C C . ILE A 1 84 ? -6.171 -5.349 13.801 1.00 97.81 84 ILE A C 1
ATOM 640 O O . ILE A 1 84 ? -6.266 -5.088 14.999 1.00 97.81 84 ILE A O 1
ATOM 644 N N . ALA A 1 85 ? -6.175 -6.594 13.316 1.00 97.50 85 ALA A N 1
ATOM 645 C CA . ALA A 1 85 ? -6.334 -7.771 14.159 1.00 97.50 85 ALA A CA 1
ATOM 646 C C . ALA A 1 85 ? -5.149 -7.938 15.120 1.00 97.50 85 ALA A C 1
ATOM 648 O O . ALA A 1 85 ? -5.354 -8.133 16.315 1.00 97.50 85 ALA A O 1
ATOM 649 N N . ALA A 1 86 ? -3.919 -7.807 14.616 1.00 98.19 86 ALA A N 1
ATOM 650 C CA . ALA A 1 86 ? -2.703 -7.974 15.407 1.00 98.19 86 ALA A CA 1
ATOM 651 C C . ALA A 1 86 ? -2.553 -6.919 16.513 1.00 98.19 86 ALA A C 1
ATOM 653 O O . ALA A 1 86 ? -2.047 -7.226 17.589 1.00 98.19 86 ALA A O 1
ATOM 654 N N . LEU A 1 87 ? -2.991 -5.684 16.256 1.00 97.44 87 LEU A N 1
ATOM 655 C CA . LEU A 1 87 ? -2.875 -4.569 17.198 1.00 97.44 87 LEU A CA 1
ATOM 656 C C . LEU A 1 87 ? -4.143 -4.342 18.036 1.00 97.44 87 LEU A C 1
ATOM 658 O O . LEU A 1 87 ? -4.156 -3.448 18.879 1.00 97.44 87 LEU A O 1
ATOM 662 N N . GLY A 1 88 ? -5.210 -5.116 17.811 1.00 96.38 88 GLY A N 1
ATOM 663 C CA . GLY A 1 88 ? -6.478 -4.955 18.525 1.00 96.38 88 GLY A CA 1
ATOM 664 C C . GLY A 1 88 ? -7.137 -3.593 18.290 1.00 96.38 88 GLY A C 1
ATOM 665 O O . GLY A 1 88 ? -7.731 -3.034 19.210 1.00 96.38 88 GLY A O 1
ATOM 666 N N . ILE A 1 89 ? -7.019 -3.035 17.079 1.00 95.94 89 ILE A N 1
ATOM 667 C CA . ILE A 1 89 ? -7.584 -1.718 16.750 1.00 95.94 89 ILE A CA 1
ATOM 668 C C . ILE A 1 89 ? -9.117 -1.838 16.738 1.00 95.94 89 ILE A C 1
ATOM 670 O O . ILE A 1 89 ? -9.660 -2.544 15.878 1.00 95.94 89 ILE A O 1
ATOM 674 N N . PRO A 1 90 ? -9.848 -1.156 17.641 1.00 93.62 90 PRO A N 1
ATOM 675 C CA . PRO A 1 90 ? -11.298 -1.272 17.667 1.00 93.62 90 PRO A CA 1
ATOM 676 C C . PRO A 1 90 ? -11.897 -0.612 16.419 1.00 93.62 90 PRO A C 1
ATOM 678 O O . PRO A 1 90 ? -11.335 0.380 15.942 1.00 93.62 90 PRO A O 1
ATOM 681 N N . PRO A 1 91 ? -13.026 -1.112 15.892 1.00 92.50 91 PRO A N 1
ATOM 682 C CA . PRO A 1 91 ? -13.748 -0.397 14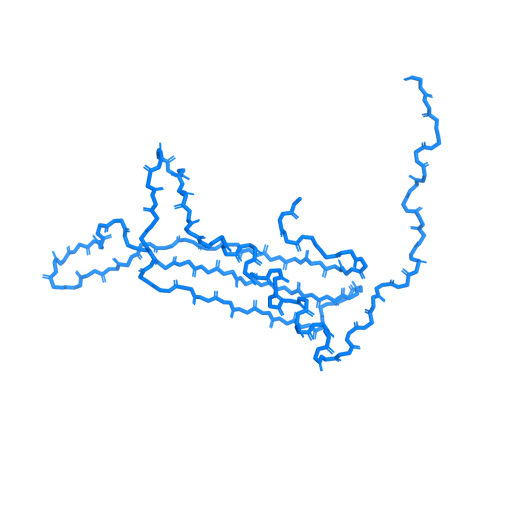.853 1.00 92.50 91 PRO A CA 1
ATOM 683 C C . PRO A 1 91 ? -14.265 0.932 15.408 1.00 92.50 91 PRO A C 1
ATOM 685 O O . PRO A 1 91 ? -14.442 1.096 16.618 1.00 92.50 91 PRO A O 1
ATOM 688 N N . GLN A 1 92 ? -14.555 1.875 14.518 1.00 86.56 92 GLN A N 1
ATOM 689 C CA . GLN A 1 92 ? -15.398 3.010 14.853 1.00 86.56 92 GLN A CA 1
ATOM 690 C C . GLN A 1 92 ? -16.687 2.474 15.480 1.00 86.56 92 GLN A C 1
ATOM 692 O O . GLN A 1 92 ? -17.312 1.552 14.945 1.00 86.56 92 GLN A O 1
ATOM 697 N N . GLY A 1 93 ? -17.080 3.052 16.618 1.00 72.44 93 GLY A N 1
ATOM 698 C CA . GLY A 1 93 ? -18.415 2.824 17.162 1.00 72.44 93 GLY A CA 1
ATOM 699 C C . GLY A 1 93 ? -19.488 3.201 16.131 1.00 72.44 93 GLY A C 1
ATOM 700 O O . GLY A 1 93 ? -19.161 3.761 15.080 1.00 72.44 93 GLY A O 1
ATOM 701 N N . PRO A 1 94 ? -20.776 2.931 16.400 1.00 63.84 94 PRO A N 1
ATOM 702 C CA . PRO A 1 94 ? -21.852 3.505 15.605 1.00 63.84 94 PRO A CA 1
ATOM 703 C C . PRO A 1 94 ? -21.781 5.034 15.729 1.00 63.84 94 PRO A C 1
ATOM 705 O O . PRO A 1 94 ? -22.378 5.638 16.615 1.00 63.84 94 PRO A O 1
ATOM 708 N N . GLY A 1 95 ? -20.992 5.667 14.861 1.00 53.88 95 GLY A N 1
ATOM 709 C CA . GLY A 1 95 ? -21.089 7.090 14.596 1.00 53.88 95 GLY A CA 1
ATOM 710 C C . GLY A 1 95 ? -22.498 7.372 14.085 1.00 53.88 95 GLY A C 1
ATOM 711 O O . GLY A 1 95 ? -23.141 6.447 13.570 1.00 53.88 95 GLY A O 1
ATOM 712 N N . PRO A 1 96 ? -23.007 8.607 14.242 1.00 44.62 96 PRO A N 1
ATOM 713 C CA . PRO A 1 96 ? -24.336 8.945 13.761 1.00 44.62 96 PRO A CA 1
ATOM 714 C C . PRO A 1 96 ? -24.437 8.453 12.328 1.00 44.62 96 PRO A C 1
ATOM 716 O O . PRO A 1 96 ? -23.569 8.773 11.511 1.00 44.62 96 PRO A O 1
ATOM 719 N N . SER A 1 97 ? -25.436 7.608 12.067 1.00 47.84 97 SER A N 1
ATOM 720 C CA . SER A 1 97 ? -25.800 7.187 10.727 1.00 47.84 97 SER A CA 1
ATOM 721 C C . SER A 1 97 ? -25.765 8.449 9.879 1.00 47.84 97 SER A C 1
ATOM 723 O O . SER A 1 97 ? -26.606 9.330 10.067 1.00 47.84 97 SER A O 1
ATOM 725 N N . GLY A 1 98 ? -24.745 8.593 9.021 1.00 48.88 98 GLY A N 1
ATOM 726 C CA . GLY A 1 98 ? -24.752 9.649 8.014 1.00 48.88 98 GLY A CA 1
ATOM 727 C C . GLY A 1 98 ? -26.130 9.592 7.366 1.00 48.88 98 GLY A C 1
ATOM 728 O O . GLY A 1 98 ? -26.626 8.470 7.203 1.00 48.88 98 GLY A O 1
ATOM 729 N N . PRO A 1 99 ? -26.785 10.748 7.155 1.00 39.66 99 PRO A N 1
ATOM 730 C CA . PRO A 1 99 ? -28.233 10.844 7.062 1.00 39.66 99 PRO A CA 1
ATOM 731 C C . PRO A 1 99 ? -28.763 9.675 6.252 1.00 39.66 99 PRO A C 1
ATOM 733 O O . PRO A 1 99 ? -28.386 9.499 5.090 1.00 39.66 99 PRO A O 1
ATOM 736 N N . THR A 1 100 ? -29.579 8.836 6.900 1.00 43.41 100 THR A N 1
ATOM 737 C CA . THR A 1 100 ? -30.460 7.923 6.183 1.00 43.41 100 THR A CA 1
ATOM 738 C C . THR A 1 100 ? -31.059 8.759 5.074 1.00 43.41 100 THR A C 1
ATOM 740 O O . THR A 1 100 ? -31.676 9.784 5.361 1.00 43.41 100 THR A O 1
ATOM 743 N N . ALA A 1 101 ? -30.809 8.380 3.822 1.00 46.78 101 ALA A N 1
ATOM 744 C CA . ALA A 1 101 ? -31.494 8.953 2.678 1.00 46.78 101 ALA A CA 1
ATOM 745 C C . ALA A 1 101 ? -32.971 8.545 2.785 1.00 46.78 101 ALA A C 1
ATOM 747 O O . ALA A 1 101 ? -33.451 7.635 2.120 1.00 46.78 101 ALA A O 1
ATOM 748 N N . SER A 1 102 ? -33.669 9.161 3.731 1.00 50.69 102 SER A N 1
ATOM 749 C CA . SER A 1 102 ? -35.105 9.202 3.853 1.00 50.69 102 SER A CA 1
ATOM 750 C C . SER A 1 102 ? -35.545 10.397 3.026 1.00 50.69 102 SER A C 1
ATOM 752 O O . SER A 1 102 ? -35.358 11.538 3.448 1.00 50.69 102 SER A O 1
ATOM 754 N N . GLY A 1 103 ? -36.110 10.132 1.853 1.00 42.75 103 GLY A N 1
ATOM 755 C CA . GLY A 1 103 ? -36.855 11.145 1.112 1.00 42.75 103 GLY A CA 1
ATOM 756 C C . GLY A 1 103 ? -36.449 11.267 -0.344 1.00 42.75 103 GLY A C 1
ATOM 757 O O . GLY A 1 103 ? -35.582 12.057 -0.695 1.00 42.75 103 GLY A O 1
ATOM 758 N N . GLN A 1 104 ? -37.142 10.476 -1.154 1.00 40.16 104 GLN A N 1
ATOM 759 C CA . GLN A 1 104 ? -37.346 10.590 -2.600 1.00 40.16 104 GLN A CA 1
ATOM 760 C C . GLN A 1 104 ? -37.910 11.979 -3.013 1.00 40.16 104 GLN A C 1
ATOM 762 O O . GLN A 1 104 ? -38.384 12.714 -2.139 1.00 40.16 104 GLN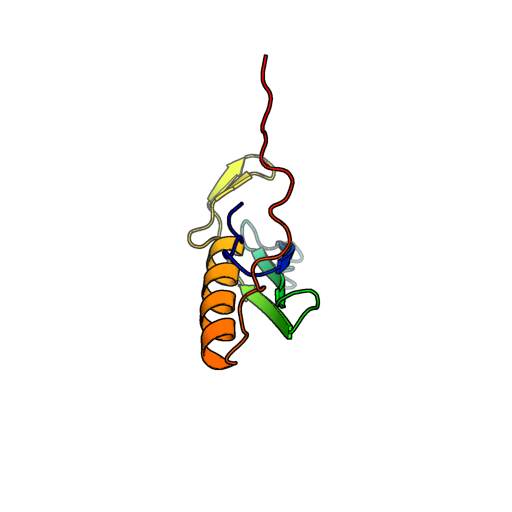 A O 1
ATOM 767 N N . PRO A 1 105 ? -37.893 12.352 -4.310 1.00 45.34 105 PRO A N 1
ATOM 768 C CA . PRO A 1 105 ? -38.742 11.734 -5.345 1.00 45.34 105 PRO A CA 1
ATOM 769 C C . PRO A 1 105 ? -37.993 11.031 -6.477 1.00 45.34 105 PRO A C 1
ATOM 771 O O . PRO A 1 105 ? -36.889 11.482 -6.850 1.00 45.34 105 PRO A O 1
#

pLDDT: mean 86.91, std 15.78, range [39.66, 98.19]